Protein AF-A0A565ANM8-F1 (afdb_monomer_lite)

Structure (mmCIF, N/CA/C/O backbone):
data_AF-A0A565ANM8-F1
#
_entry.id   AF-A0A565ANM8-F1
#
loop_
_atom_site.group_PDB
_atom_site.id
_atom_site.type_symbol
_atom_site.label_atom_id
_atom_site.label_alt_id
_atom_site.label_comp_id
_atom_site.label_asym_id
_atom_site.label_entity_id
_atom_site.label_seq_id
_atom_site.pdbx_PDB_ins_code
_atom_site.Cartn_x
_atom_site.Cartn_y
_atom_site.Cartn_z
_atom_site.occupancy
_atom_site.B_iso_or_equiv
_atom_site.auth_seq_id
_atom_site.auth_comp_id
_atom_site.auth_asym_id
_atom_site.auth_atom_id
_atom_site.pdbx_PDB_model_num
ATOM 1 N N . MET A 1 1 ? 11.054 -7.720 -4.828 1.00 84.81 1 MET A N 1
ATOM 2 C CA . MET A 1 1 ? 10.581 -6.896 -3.693 1.00 84.81 1 MET A CA 1
ATOM 3 C C . MET A 1 1 ? 9.724 -7.769 -2.776 1.00 84.81 1 MET A C 1
ATOM 5 O O . MET A 1 1 ? 9.262 -8.798 -3.260 1.00 84.81 1 MET A O 1
ATOM 9 N N . PRO A 1 2 ? 9.551 -7.442 -1.484 1.00 92.50 2 PRO A N 1
ATOM 10 C CA . PRO A 1 2 ? 8.735 -8.251 -0.577 1.00 92.50 2 PRO A CA 1
ATOM 11 C C . PRO A 1 2 ? 7.231 -8.039 -0.800 1.00 92.50 2 PRO A C 1
ATOM 13 O O . PRO A 1 2 ? 6.803 -6.999 -1.303 1.00 92.50 2 PRO A O 1
ATOM 16 N N . THR A 1 3 ? 6.427 -9.021 -0.398 1.00 91.88 3 THR A N 1
ATOM 17 C CA . THR A 1 3 ? 4.967 -8.882 -0.310 1.00 91.88 3 THR A CA 1
ATOM 18 C C . THR A 1 3 ? 4.613 -7.992 0.876 1.00 91.88 3 THR A C 1
ATOM 20 O O . THR A 1 3 ? 5.097 -8.219 1.985 1.00 91.88 3 THR A O 1
ATOM 23 N N . VAL A 1 4 ? 3.751 -7.003 0.653 1.0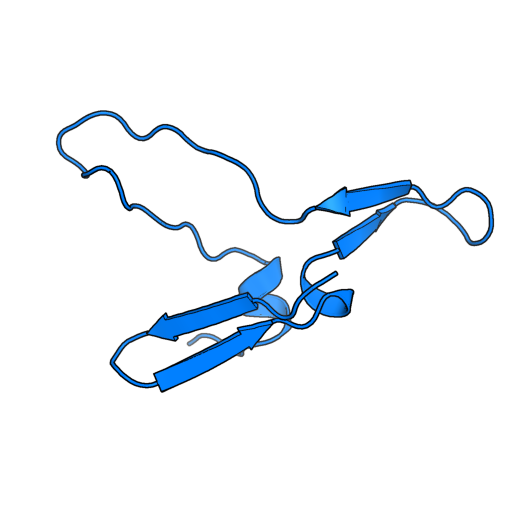0 92.00 4 VAL A N 1
ATOM 24 C CA . VAL A 1 4 ? 3.228 -6.128 1.707 1.00 92.00 4 VAL A CA 1
ATOM 25 C C . VAL A 1 4 ? 1.922 -6.718 2.235 1.00 92.00 4 VAL A C 1
ATOM 27 O O . VAL A 1 4 ? 1.125 -7.257 1.469 1.00 92.00 4 VAL A O 1
ATOM 30 N N . LEU A 1 5 ? 1.696 -6.639 3.544 1.00 92.94 5 LEU A N 1
ATOM 31 C CA . LEU A 1 5 ? 0.479 -7.127 4.186 1.00 92.94 5 LEU A CA 1
ATOM 32 C C . LEU A 1 5 ? -0.191 -5.987 4.949 1.00 92.94 5 LEU A C 1
ATOM 34 O O . LEU A 1 5 ? 0.433 -5.349 5.793 1.00 92.94 5 LEU A O 1
ATOM 38 N N . PHE A 1 6 ? -1.470 -5.771 4.665 1.00 91.19 6 PHE A N 1
ATOM 39 C CA . PHE A 1 6 ? -2.331 -4.837 5.376 1.00 91.19 6 PHE A CA 1
ATOM 40 C C . PHE A 1 6 ? -3.311 -5.618 6.244 1.00 91.19 6 PHE A C 1
ATOM 42 O O . PHE A 1 6 ? -4.050 -6.462 5.741 1.00 91.19 6 PHE A O 1
ATOM 49 N N . THR A 1 7 ? -3.341 -5.338 7.545 1.00 91.12 7 THR A N 1
ATOM 50 C CA . THR A 1 7 ? -4.352 -5.904 8.444 1.00 91.12 7 THR A CA 1
ATOM 51 C C . THR A 1 7 ? -5.473 -4.889 8.633 1.00 91.12 7 THR A C 1
ATOM 53 O O . THR A 1 7 ? -5.284 -3.871 9.295 1.00 91.12 7 THR A O 1
ATOM 56 N N . ILE A 1 8 ? -6.647 -5.160 8.062 1.00 90.44 8 ILE A N 1
ATOM 57 C CA . ILE A 1 8 ? -7.829 -4.292 8.154 1.00 90.44 8 ILE A CA 1
ATOM 58 C C . ILE A 1 8 ? -8.944 -5.094 8.814 1.00 90.44 8 ILE A C 1
ATOM 60 O O . ILE A 1 8 ? -9.292 -6.179 8.349 1.00 90.44 8 ILE A O 1
ATOM 64 N N . ALA A 1 9 ? -9.480 -4.582 9.924 1.00 88.88 9 ALA A N 1
ATOM 65 C CA . ALA A 1 9 ? -10.523 -5.253 10.709 1.00 88.88 9 ALA A CA 1
ATOM 66 C C . ALA A 1 9 ? -10.188 -6.725 11.060 1.00 88.88 9 ALA A C 1
ATOM 68 O O . ALA A 1 9 ? -11.050 -7.601 11.023 1.00 88.88 9 ALA A O 1
ATOM 69 N N . GLY A 1 10 ? -8.913 -7.012 11.359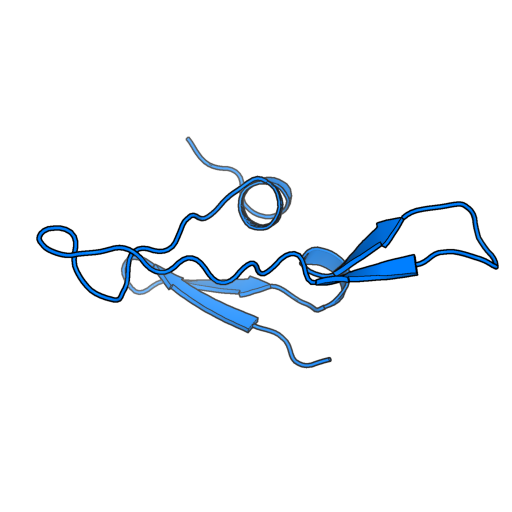 1.00 90.38 10 GLY A N 1
ATOM 70 C CA . GLY A 1 10 ? -8.435 -8.358 11.709 1.00 90.38 10 GLY A CA 1
ATOM 71 C C . GLY A 1 10 ? -8.275 -9.324 10.529 1.00 90.38 10 GLY A C 1
ATOM 72 O O . GLY A 1 10 ? -7.940 -10.487 10.739 1.00 90.38 10 GLY A O 1
ATOM 73 N N . ARG A 1 11 ? -8.490 -8.867 9.290 1.00 91.88 11 ARG A N 1
ATOM 74 C CA . ARG A 1 11 ? -8.250 -9.645 8.069 1.00 91.88 11 ARG A CA 1
ATOM 75 C C . ARG A 1 11 ? -6.960 -9.201 7.399 1.00 91.88 11 ARG A C 1
ATOM 77 O O . ARG A 1 11 ? -6.650 -8.012 7.374 1.00 91.88 11 ARG A O 1
ATOM 84 N N . ASN A 1 12 ? -6.240 -10.160 6.829 1.00 94.56 12 ASN A N 1
ATOM 85 C CA . ASN A 1 12 ? -4.974 -9.916 6.149 1.00 94.56 12 ASN A CA 1
ATOM 86 C C . ASN A 1 12 ? -5.194 -9.748 4.644 1.00 94.56 12 ASN A C 1
ATOM 88 O O . ASN A 1 12 ? -5.669 -10.665 3.977 1.00 94.56 12 ASN A O 1
ATOM 92 N N . PHE A 1 13 ? -4.789 -8.597 4.122 1.00 92.31 13 PHE A N 1
ATOM 93 C CA . PHE A 1 13 ? -4.812 -8.243 2.710 1.00 92.31 13 PHE A CA 1
ATOM 94 C C . PHE A 1 13 ? -3.375 -8.197 2.195 1.00 92.31 13 PHE A C 1
ATOM 96 O O . PHE A 1 13 ? -2.593 -7.326 2.571 1.00 92.31 13 PHE A O 1
ATOM 103 N N . THR A 1 14 ? -3.004 -9.159 1.355 1.00 93.69 14 THR A N 1
ATOM 104 C CA . THR A 1 14 ? -1.654 -9.277 0.795 1.00 93.69 14 THR A CA 1
ATOM 105 C C . THR A 1 14 ? -1.543 -8.587 -0.564 1.00 93.69 14 THR A C 1
ATOM 107 O O . THR A 1 14 ? -2.332 -8.826 -1.484 1.00 93.69 14 THR A O 1
ATOM 110 N N . LEU A 1 15 ? -0.528 -7.745 -0.713 1.00 92.31 15 LEU A N 1
ATOM 111 C CA . LEU A 1 15 ? -0.176 -7.032 -1.936 1.00 92.31 15 LEU A CA 1
ATOM 112 C C . LEU A 1 15 ? 1.204 -7.513 -2.416 1.00 92.31 15 LEU A C 1
ATOM 114 O O . LEU A 1 15 ? 2.226 -7.134 -1.834 1.00 92.31 15 LEU A O 1
ATOM 118 N N . PRO A 1 16 ? 1.257 -8.404 -3.423 1.00 92.00 16 PRO A N 1
ATOM 119 C CA . PRO A 1 16 ? 2.505 -8.824 -4.035 1.00 92.00 16 PRO A CA 1
ATOM 120 C C . PRO A 1 16 ? 3.125 -7.669 -4.843 1.00 92.00 16 PRO A C 1
ATOM 122 O O . PRO A 1 16 ? 2.423 -6.728 -5.215 1.00 92.00 16 PRO A O 1
ATOM 125 N N . PRO A 1 17 ? 4.434 -7.741 -5.138 1.00 90.25 17 PRO A N 1
ATOM 126 C CA . PRO A 1 17 ? 5.165 -6.710 -5.879 1.00 90.25 17 PRO A CA 1
ATOM 127 C C . PRO A 1 17 ? 4.519 -6.274 -7.186 1.00 90.25 17 PRO A C 1
ATOM 129 O O . PRO A 1 17 ? 4.497 -5.095 -7.504 1.00 90.25 17 PRO A O 1
ATOM 132 N N . GLU A 1 18 ? 3.975 -7.220 -7.934 1.00 88.81 18 GLU A N 1
ATOM 133 C CA . GLU A 1 18 ? 3.335 -6.965 -9.224 1.00 88.81 18 GLU A CA 1
ATOM 134 C C . GLU A 1 18 ? 2.096 -6.063 -9.148 1.00 88.81 18 GLU A C 1
ATOM 136 O O . GLU A 1 18 ? 1.749 -5.449 -10.148 1.00 88.81 18 GLU A O 1
ATOM 141 N N . GLU A 1 19 ? 1.489 -5.928 -7.967 1.00 89.88 19 GLU A N 1
ATOM 142 C CA . GLU A 1 19 ? 0.268 -5.141 -7.761 1.00 89.88 19 GLU A CA 1
ATOM 143 C C . GLU A 1 19 ? 0.568 -3.715 -7.288 1.00 89.88 19 GLU A C 1
ATOM 145 O O . GLU A 1 19 ? -0.176 -2.794 -7.599 1.00 89.88 19 GLU A O 1
ATOM 150 N N . TYR A 1 20 ? 1.664 -3.504 -6.547 1.00 89.75 20 TYR A N 1
ATOM 151 C CA . TYR A 1 20 ? 2.045 -2.169 -6.064 1.00 89.75 20 TYR A CA 1
ATOM 152 C C . TYR A 1 20 ? 3.149 -1.497 -6.885 1.00 89.75 20 TYR A C 1
ATOM 154 O O . TYR A 1 20 ? 3.490 -0.348 -6.611 1.00 89.75 20 TYR A O 1
ATOM 162 N N . ILE A 1 21 ? 3.741 -2.185 -7.863 1.00 90.56 21 ILE A N 1
ATOM 163 C CA . ILE A 1 21 ? 4.722 -1.600 -8.782 1.00 90.56 21 ILE A CA 1
ATOM 164 C C . ILE A 1 21 ? 4.010 -1.199 -10.068 1.00 90.56 21 ILE A C 1
ATOM 166 O O . ILE A 1 21 ? 3.570 -2.046 -10.844 1.00 90.56 21 ILE A O 1
ATOM 170 N N . LEU A 1 22 ? 3.981 0.100 -10.340 1.00 88.44 22 LEU A N 1
ATOM 171 C CA . LEU A 1 22 ? 3.454 0.649 -11.579 1.00 88.44 22 LEU A CA 1
ATOM 172 C C . LEU A 1 22 ? 4.553 0.636 -12.644 1.00 88.44 22 LEU A C 1
ATOM 174 O O . LEU A 1 22 ? 5.654 1.143 -12.418 1.00 88.44 22 LEU A O 1
ATOM 178 N N . LYS A 1 23 ? 4.263 0.060 -13.812 1.00 87.81 23 LYS A N 1
ATOM 179 C CA . LYS A 1 23 ? 5.163 0.074 -14.972 1.00 87.81 23 LYS A CA 1
ATOM 180 C C . LYS A 1 23 ? 4.695 1.149 -15.945 1.00 87.81 23 LYS A C 1
ATOM 182 O O . LYS A 1 23 ? 3.604 1.045 -16.496 1.00 87.81 23 LYS A O 1
ATOM 187 N N . LEU A 1 24 ? 5.514 2.174 -16.141 1.00 84.75 24 LEU A N 1
ATOM 188 C CA . LEU A 1 24 ? 5.239 3.282 -17.046 1.00 84.75 24 LEU A CA 1
ATOM 189 C C . LEU A 1 24 ? 6.066 3.123 -18.328 1.00 84.75 24 LEU A C 1
ATOM 191 O O . LEU A 1 24 ? 7.293 3.081 -18.263 1.00 84.75 24 LEU A O 1
ATOM 195 N N . GLY A 1 25 ? 5.403 3.078 -19.484 1.00 80.25 25 GLY A N 1
ATOM 196 C CA . GLY A 1 25 ? 6.047 2.977 -20.799 1.00 80.25 25 GLY A CA 1
ATOM 197 C C . GLY A 1 25 ? 6.075 1.563 -21.388 1.00 80.25 25 GLY A C 1
ATOM 198 O O . GLY A 1 25 ? 5.692 0.590 -20.740 1.00 80.25 25 GLY A O 1
ATOM 199 N N . ASP A 1 26 ? 6.531 1.464 -22.638 1.00 76.69 26 ASP A N 1
ATOM 200 C CA . ASP A 1 26 ? 6.466 0.229 -23.420 1.00 76.69 26 ASP A CA 1
ATOM 201 C C . ASP A 1 26 ? 7.727 -0.642 -23.287 1.00 76.69 26 ASP A C 1
ATOM 203 O O . ASP A 1 26 ? 8.859 -0.206 -23.516 1.00 76.69 26 ASP A O 1
ATOM 207 N N . SER A 1 27 ? 7.486 -1.919 -22.972 1.00 70.81 27 SER A N 1
ATOM 208 C CA . SER A 1 27 ? 8.389 -3.075 -23.082 1.00 70.81 27 SER A CA 1
ATOM 209 C C . SER A 1 27 ? 9.810 -2.895 -22.519 1.00 70.81 27 SER A C 1
ATOM 211 O O . SER A 1 27 ? 10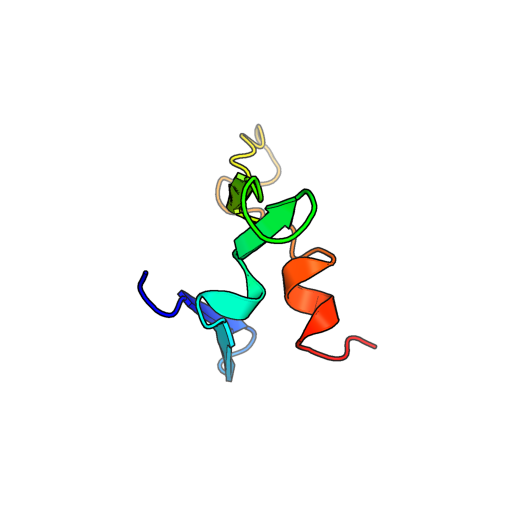.066 -3.270 -21.376 1.00 70.81 27 SER A O 1
ATOM 213 N N . ALA A 1 28 ? 10.749 -2.359 -23.304 1.00 73.88 28 ALA A N 1
ATOM 214 C CA . ALA A 1 28 ? 12.182 -2.377 -22.995 1.00 73.88 28 ALA A CA 1
ATOM 215 C C . ALA A 1 28 ? 12.680 -1.137 -22.232 1.00 73.88 28 ALA A C 1
ATOM 217 O O . ALA A 1 28 ? 13.753 -1.178 -21.636 1.00 73.88 28 ALA A O 1
ATOM 218 N N . LEU A 1 29 ? 11.910 -0.045 -22.239 1.00 79.56 29 LEU A N 1
ATOM 219 C CA . LEU A 1 29 ? 12.238 1.212 -21.551 1.00 79.56 29 LEU A CA 1
ATOM 220 C C . LEU A 1 29 ? 11.246 1.524 -20.422 1.00 79.56 29 LEU A C 1
ATOM 222 O O . LEU A 1 29 ? 11.138 2.668 -19.983 1.00 79.56 29 LEU A O 1
ATOM 226 N N . ALA A 1 30 ? 10.509 0.511 -19.960 1.00 84.75 30 ALA A N 1
ATOM 227 C CA . ALA A 1 30 ? 9.505 0.685 -18.925 1.00 84.75 30 ALA A CA 1
ATOM 228 C C . ALA A 1 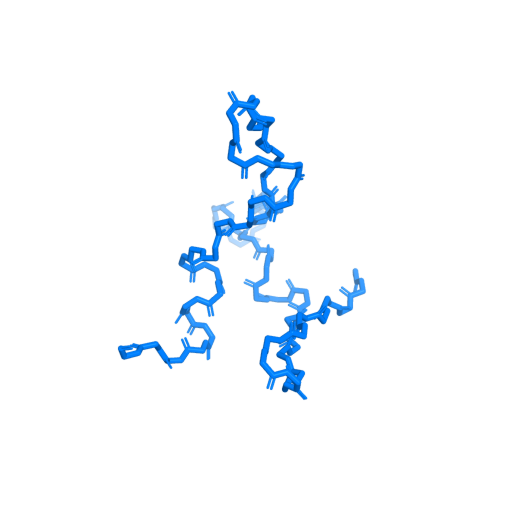30 ? 10.151 1.100 -17.592 1.00 84.75 30 ALA A C 1
ATOM 230 O O . ALA A 1 30 ? 11.008 0.404 -17.041 1.00 84.75 30 ALA A O 1
ATOM 231 N N . ILE A 1 31 ? 9.706 2.230 -17.050 1.00 87.19 31 ILE A N 1
ATOM 232 C CA . ILE A 1 31 ? 10.114 2.737 -15.743 1.00 87.19 31 ILE A CA 1
ATOM 233 C C . ILE A 1 31 ? 9.214 2.096 -14.687 1.00 87.19 31 ILE A C 1
ATOM 235 O O . ILE A 1 31 ? 7.991 2.131 -14.800 1.00 87.19 31 ILE A O 1
ATOM 239 N N . CYS A 1 32 ? 9.811 1.510 -13.650 1.00 89.19 32 CYS A N 1
ATOM 240 C CA . CYS A 1 32 ? 9.071 0.944 -12.523 1.00 89.19 32 CYS A CA 1
ATOM 241 C C . CYS A 1 32 ? 8.996 1.965 -11.384 1.00 89.19 32 CYS A C 1
ATOM 243 O O . CYS A 1 32 ? 10.028 2.399 -10.872 1.00 89.19 32 CYS A O 1
ATOM 245 N N . ILE A 1 33 ? 7.782 2.321 -10.974 1.00 89.19 33 ILE A N 1
ATOM 246 C CA . ILE A 1 33 ? 7.503 3.285 -9.909 1.00 89.19 33 ILE A CA 1
ATOM 247 C C . ILE A 1 33 ? 6.780 2.560 -8.772 1.00 89.19 33 ILE A C 1
ATOM 249 O O . ILE A 1 33 ? 5.927 1.704 -9.002 1.00 89.19 33 ILE A O 1
ATOM 253 N N . SER A 1 34 ? 7.132 2.890 -7.531 1.00 88.88 34 SER A N 1
ATOM 254 C CA . SER A 1 34 ? 6.395 2.418 -6.358 1.00 88.88 34 SER A CA 1
ATOM 255 C C . SER A 1 34 ? 5.033 3.109 -6.284 1.00 88.88 34 SER A C 1
ATOM 257 O O . SER A 1 34 ? 4.968 4.334 -6.313 1.00 88.88 34 SER A O 1
ATOM 259 N N . GLY A 1 35 ? 3.958 2.341 -6.122 1.00 87.31 35 GLY A N 1
ATOM 260 C CA . GLY A 1 35 ? 2.612 2.854 -5.852 1.00 87.31 35 GLY A CA 1
ATOM 261 C C . GLY A 1 35 ? 2.443 3.445 -4.446 1.00 87.31 35 GLY A C 1
ATOM 262 O O . GLY A 1 35 ? 1.395 4.000 -4.132 1.00 87.31 35 GLY A O 1
ATOM 263 N N . PHE A 1 36 ? 3.461 3.349 -3.586 1.00 89.06 36 PHE A N 1
ATOM 264 C CA . PHE A 1 36 ? 3.462 3.976 -2.265 1.00 89.06 36 PHE A CA 1
ATOM 265 C C . PHE A 1 36 ? 4.007 5.400 -2.330 1.00 89.06 36 PHE A C 1
ATOM 267 O O . PHE A 1 36 ? 5.135 5.614 -2.770 1.00 89.06 36 PHE A O 1
ATOM 274 N N . THR A 1 37 ? 3.231 6.352 -1.812 1.00 87.31 37 THR A N 1
ATOM 275 C CA . THR A 1 37 ? 3.627 7.759 -1.685 1.00 87.31 37 THR A CA 1
ATOM 276 C C . THR A 1 37 ? 3.602 8.163 -0.216 1.00 87.31 37 THR A C 1
ATOM 278 O O . THR A 1 37 ? 2.624 7.902 0.482 1.00 87.31 37 THR A O 1
ATOM 281 N N . ALA A 1 38 ? 4.678 8.796 0.256 1.00 82.00 38 ALA A N 1
ATOM 282 C CA . ALA A 1 38 ? 4.721 9.363 1.598 1.00 82.00 38 ALA A CA 1
ATOM 283 C C . ALA A 1 38 ? 3.862 10.633 1.651 1.00 82.00 38 ALA A C 1
ATOM 285 O O . ALA A 1 38 ? 4.005 11.521 0.810 1.00 82.00 38 ALA A O 1
ATOM 286 N N . HIS A 1 39 ? 2.970 10.714 2.635 1.00 76.81 39 HIS A N 1
ATOM 287 C CA . HIS A 1 39 ?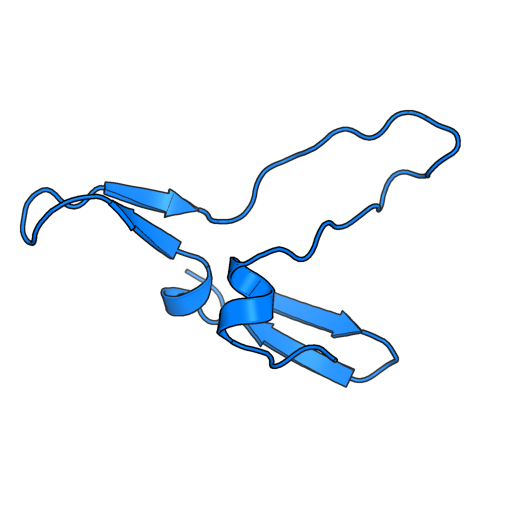 2.143 11.889 2.866 1.00 76.81 39 HIS A CA 1
ATOM 288 C C . HIS A 1 39 ? 2.168 12.250 4.351 1.00 76.81 39 HIS A C 1
ATOM 290 O O . HIS A 1 39 ? 1.651 11.506 5.183 1.00 76.81 39 HIS A O 1
ATOM 296 N N . ASP A 1 40 ? 2.772 13.392 4.673 1.00 74.56 40 ASP A N 1
ATOM 297 C CA . ASP A 1 40 ? 2.847 13.895 6.043 1.00 74.56 40 ASP A CA 1
ATOM 298 C C . ASP A 1 40 ? 1.544 14.615 6.400 1.00 74.56 40 ASP A C 1
ATOM 300 O O . ASP A 1 40 ? 1.289 15.741 5.968 1.00 74.56 40 ASP A O 1
ATOM 304 N N . VAL A 1 41 ? 0.693 13.953 7.186 1.00 73.19 41 VAL A N 1
ATOM 305 C CA . VAL A 1 41 ? -0.581 14.523 7.639 1.00 73.19 41 VAL A CA 1
ATOM 306 C C . VAL A 1 41 ? -0.375 15.270 8.961 1.00 73.19 41 VAL A C 1
ATOM 308 O O . VAL A 1 41 ? -0.044 14.644 9.972 1.00 73.19 41 VAL A O 1
ATOM 311 N N . PRO A 1 42 ? -0.594 16.599 9.005 1.00 70.25 42 PRO A N 1
ATOM 312 C CA . PRO A 1 42 ? -0.477 17.354 10.243 1.00 70.25 42 PRO A CA 1
ATOM 313 C C . PRO A 1 42 ? -1.638 17.044 11.214 1.00 70.25 42 PRO A C 1
ATOM 315 O O . PRO A 1 42 ? -2.733 16.644 10.796 1.00 70.25 42 PRO A O 1
ATOM 318 N N . PRO A 1 43 ? -1.443 17.255 12.530 1.00 74.94 43 PRO A N 1
ATOM 319 C CA . PRO A 1 43 ? -2.511 17.162 13.532 1.00 74.94 43 PRO A CA 1
ATOM 320 C C . PRO A 1 43 ? -3.743 18.006 13.144 1.00 74.94 43 PRO A C 1
ATOM 322 O O . PRO A 1 43 ? -3.571 19.058 12.526 1.00 74.94 43 PRO A O 1
ATOM 325 N N . PRO A 1 44 ? -4.989 17.602 13.486 1.00 76.19 44 PRO A N 1
ATOM 326 C CA . PRO A 1 44 ? -5.406 16.628 14.510 1.00 76.19 44 PRO A CA 1
ATOM 327 C C . PRO A 1 44 ? -5.667 15.198 13.999 1.00 76.19 44 PRO A C 1
ATOM 329 O O . PRO A 1 44 ? -6.097 14.345 14.769 1.00 76.19 44 PRO A O 1
ATOM 332 N N . ARG A 1 45 ? -5.448 14.923 12.706 1.00 66.12 45 ARG A N 1
ATOM 333 C CA . ARG A 1 45 ? -5.888 13.674 12.046 1.00 66.12 45 ARG A CA 1
ATOM 334 C C . ARG A 1 45 ? -4.936 12.472 12.218 1.00 66.12 45 ARG A C 1
ATOM 336 O O . ARG A 1 45 ? -5.250 11.387 11.745 1.00 66.12 45 ARG A O 1
ATOM 343 N N . GLY A 1 46 ? -3.854 12.642 12.984 1.00 58.62 46 GLY A N 1
ATOM 344 C CA . GLY A 1 46 ? -2.976 11.569 13.473 1.00 58.62 46 GLY A CA 1
ATOM 345 C C . GLY A 1 46 ? -1.879 11.105 12.492 1.00 58.62 46 GLY A C 1
ATOM 346 O O . GLY A 1 46 ? -1.996 11.331 11.292 1.00 58.62 46 GLY A O 1
ATOM 347 N N . PRO A 1 47 ? -0.819 10.433 12.991 1.00 63.56 47 PRO A N 1
ATOM 348 C CA . PRO A 1 47 ? 0.370 10.047 12.210 1.00 63.56 47 PRO A CA 1
ATOM 349 C C . PRO A 1 47 ? 0.180 8.842 11.266 1.00 63.56 47 PRO A C 1
ATOM 351 O O . PRO A 1 47 ? 1.106 8.490 10.544 1.00 63.56 47 PRO A O 1
ATOM 354 N N . PHE A 1 48 ? -0.988 8.186 11.270 1.00 64.69 48 PHE A N 1
ATOM 355 C CA . PHE A 1 48 ? -1.226 6.908 10.574 1.00 64.69 48 PHE A CA 1
ATOM 356 C C . PHE A 1 48 ? -2.408 6.955 9.595 1.00 64.69 48 PHE A C 1
ATOM 358 O O . PHE A 1 48 ? -3.142 5.976 9.452 1.00 64.69 48 PHE A O 1
ATOM 365 N N . TYR A 1 49 ? -2.638 8.092 8.9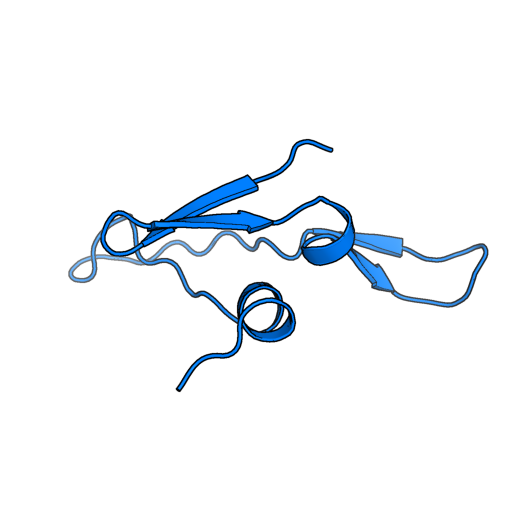42 1.00 71.25 49 TYR A N 1
ATOM 366 C CA . TYR A 1 49 ? -3.664 8.177 7.907 1.00 71.25 49 TYR A CA 1
ATOM 367 C C . TYR A 1 49 ? -3.165 7.502 6.621 1.00 71.25 49 TYR A C 1
ATOM 369 O O . TYR A 1 49 ? -2.335 8.052 5.902 1.00 71.25 49 TYR A O 1
ATOM 377 N N . TRP A 1 50 ? -3.657 6.293 6.348 1.00 80.12 50 TRP A N 1
ATOM 378 C CA . TRP A 1 50 ? -3.392 5.582 5.098 1.00 80.12 50 TRP A CA 1
ATOM 379 C C . TRP A 1 50 ? -4.488 5.871 4.079 1.00 80.12 50 TRP A C 1
ATOM 381 O O . TRP A 1 50 ? -5.664 5.609 4.333 1.00 80.12 50 TRP A O 1
ATOM 391 N N . THR A 1 51 ? -4.086 6.333 2.898 1.00 84.50 51 THR A N 1
ATOM 392 C CA . THR A 1 51 ? -4.973 6.425 1.736 1.00 84.50 51 THR A CA 1
ATOM 393 C C . THR A 1 51 ? -4.811 5.163 0.897 1.00 84.50 51 THR A C 1
ATOM 395 O O . THR A 1 51 ? -3.808 4.989 0.207 1.00 84.50 51 THR A O 1
ATOM 398 N N . LEU A 1 52 ? -5.793 4.264 0.968 1.00 88.69 52 LEU A N 1
ATOM 399 C CA . LEU A 1 52 ? -5.841 3.058 0.140 1.00 88.69 52 LEU A CA 1
ATOM 400 C C . LEU A 1 52 ? -6.536 3.391 -1.184 1.00 88.69 52 LEU A C 1
ATOM 402 O O . LEU A 1 52 ? -7.761 3.400 -1.261 1.00 88.69 52 LEU A O 1
ATOM 406 N N . GLY A 1 53 ? -5.734 3.738 -2.189 1.00 86.62 53 GLY A N 1
ATOM 407 C CA . GLY A 1 53 ? -6.207 4.165 -3.505 1.00 86.62 53 GLY A CA 1
ATOM 408 C C . GLY A 1 53 ? -6.416 3.025 -4.504 1.00 86.62 53 GLY A C 1
ATOM 409 O O . GLY A 1 53 ? -6.593 1.860 -4.146 1.00 86.62 53 GLY A O 1
ATOM 410 N N . ASP A 1 54 ? -6.338 3.391 -5.779 1.00 86.19 54 ASP A N 1
ATOM 411 C CA . ASP A 1 54 ? -6.437 2.528 -6.960 1.00 86.19 54 ASP A CA 1
ATOM 412 C C . ASP A 1 54 ? -5.545 1.280 -6.906 1.00 86.19 54 ASP A C 1
ATOM 414 O O . ASP A 1 54 ? -6.005 0.199 -7.253 1.00 86.19 54 ASP A O 1
ATOM 418 N N . VAL A 1 55 ? -4.320 1.382 -6.388 1.00 89.00 55 VAL A N 1
ATOM 419 C CA . VAL A 1 55 ? -3.413 0.233 -6.196 1.00 89.00 55 VAL A CA 1
ATOM 420 C C . VAL A 1 55 ? -4.031 -0.847 -5.299 1.00 89.00 55 VAL A C 1
ATOM 422 O O . VAL A 1 55 ? -3.904 -2.041 -5.561 1.00 89.00 55 VAL A O 1
ATOM 425 N N . PHE A 1 56 ? -4.721 -0.449 -4.228 1.00 89.94 56 PHE A N 1
ATOM 426 C CA . PHE A 1 56 ? -5.375 -1.396 -3.324 1.00 89.94 56 PHE A CA 1
ATOM 427 C C . PHE A 1 56 ? -6.729 -1.852 -3.884 1.00 89.94 56 PHE A C 1
ATOM 429 O O . PHE A 1 56 ? -7.040 -3.043 -3.866 1.00 89.94 56 PHE A O 1
ATOM 436 N N . MET A 1 57 ? -7.516 -0.909 -4.410 1.00 90.25 57 MET A N 1
ATOM 437 C CA . MET A 1 57 ? -8.856 -1.152 -4.953 1.00 90.25 57 MET A CA 1
ATOM 438 C C . MET A 1 57 ? -8.848 -1.943 -6.269 1.00 90.25 57 MET A C 1
ATOM 440 O O . MET A 1 57 ? -9.830 -2.605 -6.591 1.00 90.25 57 MET A O 1
ATOM 444 N N . GLY A 1 58 ? -7.752 -1.903 -7.029 1.00 88.19 58 GLY A N 1
ATOM 445 C CA . GLY A 1 58 ? -7.583 -2.678 -8.258 1.00 88.19 58 GLY A CA 1
ATOM 446 C C . GLY A 1 58 ? -7.514 -4.178 -7.984 1.00 88.19 58 GLY A C 1
ATOM 447 O O . GLY A 1 58 ? -8.072 -4.972 -8.737 1.00 88.19 58 GLY A O 1
ATOM 448 N N . LYS A 1 59 ? -6.900 -4.563 -6.860 1.00 88.19 59 LYS A N 1
ATOM 449 C CA . LYS A 1 59 ? -6.836 -5.956 -6.412 1.00 88.19 59 LYS A CA 1
ATOM 450 C C . LYS A 1 59 ? -8.047 -6.372 -5.579 1.00 88.19 59 LYS A C 1
ATOM 452 O O . LYS A 1 59 ? -8.531 -7.498 -5.701 1.00 88.19 59 LYS A O 1
ATOM 457 N N . TYR A 1 60 ? -8.500 -5.498 -4.684 1.00 89.75 60 TYR A N 1
ATOM 458 C CA . TYR A 1 60 ? -9.574 -5.792 -3.744 1.00 89.75 60 TYR A CA 1
ATOM 459 C C . TYR A 1 60 ? -10.822 -4.994 -4.092 1.00 89.75 60 TYR A C 1
ATOM 461 O O . TYR A 1 60 ? -10.841 -3.773 -3.988 1.00 89.75 60 TYR A O 1
ATOM 469 N N . HIS A 1 61 ? -11.887 -5.708 -4.451 1.00 88.19 61 HIS A N 1
ATOM 470 C CA . HIS A 1 61 ? -13.184 -5.100 -4.710 1.00 88.19 61 HIS A CA 1
ATOM 471 C C . HIS A 1 61 ? -13.735 -4.426 -3.441 1.00 88.19 61 HIS A C 1
ATOM 473 O O . HIS A 1 61 ? -14.002 -5.098 -2.440 1.00 88.19 61 HIS A O 1
ATOM 479 N N . THR A 1 62 ? -13.936 -3.111 -3.508 1.00 87.88 62 THR A N 1
ATOM 480 C CA . THR A 1 62 ? -14.458 -2.273 -2.416 1.00 87.88 62 THR A CA 1
ATOM 481 C C . THR A 1 62 ? -15.908 -1.876 -2.716 1.00 87.88 62 THR A C 1
ATOM 483 O O . THR A 1 62 ? -16.214 -1.544 -3.859 1.00 87.88 62 THR A O 1
ATOM 486 N N . VAL A 1 63 ? -16.791 -1.922 -1.707 1.00 86.69 63 VAL A N 1
ATOM 487 C CA . VAL A 1 63 ? -18.225 -1.554 -1.783 1.00 86.69 63 VAL A CA 1
ATOM 488 C C . VAL A 1 63 ? -18.519 -0.413 -0.826 1.00 86.69 63 VAL A C 1
ATOM 490 O O . VAL A 1 63 ? -17.995 -0.481 0.310 1.00 86.69 63 VAL A O 1
#

pLDDT: mean 84.66, std 8.36, range [58.62, 94.56]

Secondary structure (DSSP, 8-state):
-PPEEEEETTEEEEE-HHHHEEEESSTTSPEEEES-----PPTTS-TT-----HHHHHHS---

Sequence (63 aa):
MPTVLFTIAGRNFTLPPEEYILKLGDSALAICISGFTAHDVPPPRGPFYWTLGDVFMGKYHTV

Radius of gyration: 14.13 Å; chains: 1; bounding box: 30×27×38 Å

InterPro domains:
  IPR001461 Aspartic peptidase A1 [PTHR47966] (1-63)
  IPR021109 Aspartic peptidase domain superfamily [G3DSA:2.40.70.10] (1-63)
  IPR021109 Aspartic peptidase domain superfamily [SSF50630] (1-63)
  IPR033121 Peptidase family A1 domain [PF00026] (1-63)
  IPR033121 Peptidase family A1 domain [PS51767] (1-63)

Organism: NCBI:txid586526

Foldseek 3Di:
DDWDWDQDPNDIDIDDPVLQWDWCDDDPPTDTDGNDDDDQDDPDVDRDDDDCDCSNCVVDPDD